Protein AF-A0A7X0LQ42-F1 (afdb_monomer_lite)

InterPro domains:
  IPR046342 CBS domain superfamily [G3DSA:3.10.580.10] (18-122)

pLDDT: mean 75.41, std 17.78, range [40.28, 96.94]

Foldseek 3Di:
DLVVCVVVVVADPVRSVVVVVVVVVLVDPPVVVDDDPVRAQADAQFDFLVRLVVSCVVPVDQKHWHDDPDPVCPAIFIDGNVQSVVDVVPDPRDGDGTHDDDDDPDDPDDPPPPDPPPDPVPDDDDDDDDDDDDDDDDDD

Secondary structure (DSSP, 8-state):
-HHHHHHTT-S-HHHHHHHHHHHHHTTS-GGGTSPPGGGS--B-TT--HHHHHHHHHHH--SEEEBPPSSTT-TT-EEEEHHHHHHHHHH-TT----PEE----------------PPPTTS-PPPPPPPPPPP-PPPP-

Radius of gyration: 29.06 Å; chains: 1; bounding box: 67×33×87 Å

Sequence (140 aa):
MVRDSSDADLLSPAGGERPRDALELGTRPVGGIFVPAPDMVAVDRTVTPARLERIDAAAGFSRFPTRPTRPTGADLGHFHIKDALDVVERHPPSRIAPHEVTRETARPDRLTPERRAADPRLLGPGPSVPAGPSSSPTPL

Organism: NCBI:txid67283

Structure (mmCIF, N/CA/C/O backbone):
data_AF-A0A7X0LQ42-F1
#
_entry.id   AF-A0A7X0LQ42-F1
#
loop_
_atom_site.group_PDB
_atom_site.id
_atom_site.type_symbol
_atom_site.label_atom_id
_atom_site.label_alt_id
_atom_site.label_comp_id
_atom_site.label_asym_id
_atom_site.label_entity_id
_atom_site.label_seq_id
_atom_site.pdbx_PDB_ins_code
_atom_site.Cartn_x
_atom_site.Cartn_y
_atom_site.Cartn_z
_atom_site.occupancy
_atom_site.B_iso_or_equiv
_atom_site.auth_seq_id
_atom_site.auth_comp_id
_atom_site.auth_asym_id
_atom_site.auth_atom_id
_atom_site.pdbx_PDB_model_num
ATOM 1 N N . MET A 1 1 ? -16.713 9.792 30.703 1.00 74.56 1 MET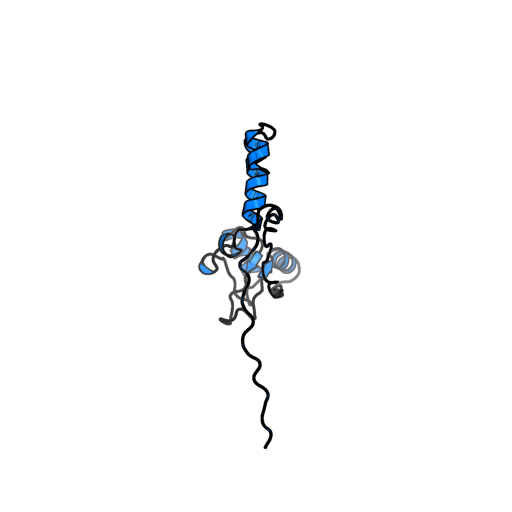 A N 1
ATOM 2 C CA . MET A 1 1 ? -16.784 11.164 30.158 1.00 74.56 1 MET A CA 1
ATOM 3 C C . MET A 1 1 ? -17.684 11.251 28.928 1.00 74.56 1 MET A C 1
ATOM 5 O O . MET A 1 1 ? -18.755 11.807 29.063 1.00 74.56 1 MET A O 1
ATOM 9 N N . VAL A 1 2 ? -17.346 10.673 27.761 1.00 80.19 2 VAL A N 1
ATOM 10 C CA . VAL A 1 2 ? -18.225 10.771 26.563 1.00 80.19 2 VAL A CA 1
ATOM 11 C C . VAL A 1 2 ? -19.575 10.064 26.746 1.00 80.19 2 VAL A C 1
ATOM 13 O O . VAL A 1 2 ? -20.603 10.594 26.330 1.00 80.19 2 VAL A O 1
ATOM 16 N N . ARG A 1 3 ? -19.590 8.892 27.400 1.00 79.19 3 ARG A N 1
ATOM 17 C CA . ARG A 1 3 ? -20.837 8.194 27.760 1.00 79.19 3 ARG A CA 1
ATOM 18 C C . ARG A 1 3 ? -21.682 9.046 28.708 1.00 79.19 3 ARG A C 1
ATOM 20 O O . ARG A 1 3 ? -22.798 9.373 28.353 1.00 79.19 3 ARG A O 1
ATOM 27 N N . ASP A 1 4 ? -21.078 9.545 29.783 1.00 81.25 4 ASP A N 1
ATOM 28 C CA . ASP A 1 4 ? -21.736 10.439 30.747 1.00 81.25 4 ASP A CA 1
ATOM 29 C C . ASP A 1 4 ? -22.326 11.707 30.091 1.00 81.25 4 ASP A C 1
ATOM 31 O O . ASP A 1 4 ? -23.424 12.121 30.440 1.00 81.25 4 ASP A O 1
ATOM 35 N N . SER A 1 5 ? -21.648 12.311 29.105 1.00 80.12 5 SER A N 1
ATOM 36 C CA . SER A 1 5 ? -22.181 13.456 28.343 1.00 80.12 5 SER A CA 1
ATOM 37 C C . SER A 1 5 ? -23.339 13.084 27.415 1.00 80.12 5 SER A C 1
ATOM 39 O O . SER A 1 5 ? -24.198 13.916 27.148 1.00 80.12 5 SER A O 1
ATOM 41 N N . SER A 1 6 ? -23.363 11.849 26.917 1.00 79.00 6 SER A N 1
ATOM 42 C CA . SER A 1 6 ? -24.471 11.350 26.096 1.00 79.00 6 SER A CA 1
ATOM 43 C C . SER A 1 6 ? -25.677 10.986 26.962 1.00 79.00 6 SER A C 1
ATOM 45 O O . SER A 1 6 ? -26.797 11.321 26.611 1.00 79.00 6 SER A O 1
ATOM 47 N N . ASP A 1 7 ? -25.436 10.363 28.119 1.00 83.81 7 ASP A N 1
ATOM 48 C CA . ASP A 1 7 ? -26.462 10.025 29.113 1.00 83.81 7 ASP A CA 1
ATOM 49 C C . ASP A 1 7 ? -27.085 11.293 29.730 1.00 83.81 7 ASP A C 1
ATOM 51 O O . ASP A 1 7 ? -28.231 11.278 30.169 1.00 83.81 7 ASP A O 1
ATOM 55 N N . ALA A 1 8 ? -26.338 12.403 29.731 1.00 87.06 8 ALA A N 1
ATOM 56 C CA . ALA A 1 8 ? -26.804 13.732 30.121 1.00 87.06 8 ALA A CA 1
ATOM 57 C C . ALA A 1 8 ? -27.485 14.523 28.981 1.00 87.06 8 ALA A C 1
ATOM 59 O O . ALA A 1 8 ? -27.761 15.707 29.160 1.00 87.06 8 ALA A O 1
ATOM 60 N N . ASP A 1 9 ? -27.721 13.903 27.817 1.00 80.75 9 ASP A N 1
ATOM 61 C CA . ASP A 1 9 ? -28.362 14.506 26.634 1.00 80.75 9 ASP A CA 1
ATOM 62 C C . ASP A 1 9 ? -27.633 15.761 26.093 1.00 80.75 9 ASP A C 1
ATOM 64 O O . ASP A 1 9 ? -28.199 16.612 25.408 1.00 80.75 9 ASP A O 1
ATOM 68 N N . LEU A 1 10 ? -26.332 15.886 26.395 1.00 83.62 10 LEU A N 1
ATOM 69 C CA . LEU A 1 10 ? -25.478 16.995 25.944 1.00 83.62 10 LEU A CA 1
ATOM 70 C C . LEU A 1 10 ? -24.889 16.753 24.548 1.00 83.62 10 LEU A C 1
ATOM 72 O O . LEU A 1 10 ? -24.285 17.652 23.960 1.00 83.62 10 LEU A O 1
ATOM 76 N N . LEU A 1 11 ? -25.031 15.535 24.025 1.00 81.88 11 LEU A N 1
ATOM 77 C CA . LEU A 1 11 ? -24.597 15.138 22.693 1.00 81.88 11 LEU A CA 1
ATOM 78 C C . LEU A 1 11 ? -25.788 14.549 21.951 1.00 81.88 11 LEU A C 1
ATOM 80 O O . LEU A 1 11 ? -26.426 13.619 22.435 1.00 81.88 11 LEU A O 1
ATOM 84 N N . SER A 1 12 ? -26.038 15.037 20.735 1.00 79.12 12 SER A N 1
ATOM 85 C CA . SER A 1 12 ? -26.970 14.353 19.842 1.00 79.12 12 SER A CA 1
ATOM 86 C C . SER A 1 12 ? -26.477 12.923 19.569 1.00 79.12 12 SER A C 1
ATOM 88 O O . SER A 1 12 ? -25.271 12.671 19.657 1.00 79.12 12 SER A O 1
ATOM 90 N N . PRO A 1 13 ? -27.351 11.985 19.166 1.00 72.50 13 PRO A N 1
ATOM 91 C CA . PRO A 1 13 ? -26.945 10.610 18.876 1.00 72.50 13 PRO A CA 1
ATOM 92 C C . PRO A 1 13 ? -25.756 10.535 17.902 1.00 72.50 13 PRO A C 1
ATOM 94 O O . PRO A 1 13 ? -24.746 9.913 18.204 1.00 72.50 13 PRO A O 1
ATOM 97 N N . ALA A 1 14 ? -25.797 11.288 16.797 1.00 70.94 14 ALA A N 1
ATOM 98 C CA . ALA A 1 14 ? -24.680 11.392 15.850 1.00 70.94 14 ALA A CA 1
ATOM 99 C C . ALA A 1 14 ? -23.464 12.178 16.394 1.00 70.94 14 ALA A C 1
ATOM 101 O O . ALA A 1 14 ? -22.345 12.025 15.898 1.00 70.94 14 ALA A O 1
ATOM 102 N N . GLY A 1 15 ? -23.677 13.041 17.390 1.00 73.81 15 GLY A N 1
ATOM 103 C CA . GLY A 1 15 ? -22.636 13.782 18.102 1.00 73.81 15 GLY A CA 1
ATOM 104 C C . GLY A 1 15 ? -21.872 12.938 19.126 1.00 73.81 15 GLY A C 1
ATOM 105 O O . GLY A 1 15 ? -20.728 13.266 19.424 1.00 73.81 15 GLY A O 1
ATOM 106 N N . GLY A 1 16 ? -22.463 11.848 19.629 1.00 74.38 16 GLY A N 1
ATOM 107 C CA . GLY A 1 16 ? -21.815 10.893 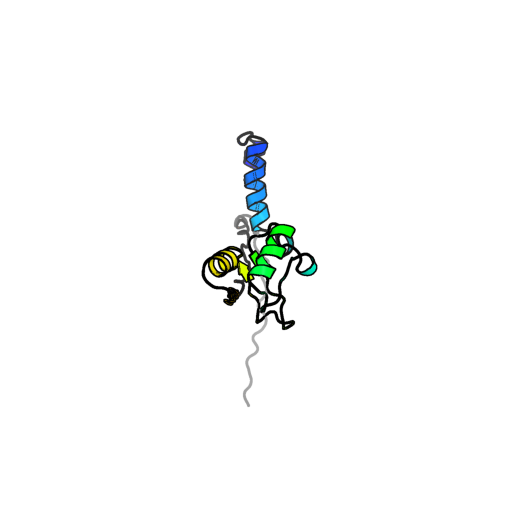20.533 1.00 74.38 16 GLY A CA 1
ATOM 108 C C . GLY A 1 16 ? -20.957 9.843 19.823 1.00 74.38 16 GLY A C 1
ATOM 109 O O . GLY A 1 16 ? -19.914 9.464 20.352 1.00 74.38 16 GLY A O 1
ATOM 110 N N . GLU A 1 17 ? -21.348 9.412 18.619 1.00 82.06 17 GLU A N 1
ATOM 111 C CA . GLU A 1 17 ? -20.655 8.348 17.871 1.00 82.06 17 GLU A CA 1
ATOM 112 C C . GLU A 1 17 ? -19.231 8.744 17.460 1.00 82.06 17 GLU A C 1
ATOM 114 O O . GLU A 1 17 ? -18.270 8.071 17.822 1.00 82.06 17 GLU A O 1
ATOM 119 N N . ARG A 1 18 ? -19.050 9.898 16.802 1.00 84.81 18 ARG A N 1
ATOM 120 C CA . ARG A 1 18 ? -17.721 10.308 16.306 1.00 84.81 18 ARG A CA 1
ATOM 121 C C . ARG A 1 18 ? -16.649 10.434 17.406 1.00 84.81 18 ARG A C 1
ATOM 123 O O . ARG A 1 18 ? -15.536 9.953 17.198 1.00 84.81 18 ARG A O 1
ATOM 130 N N . PRO A 1 19 ? -16.923 11.050 18.573 1.00 84.62 19 PRO A N 1
ATOM 131 C CA . PRO A 1 19 ? -15.965 11.084 19.678 1.00 84.62 19 PRO A CA 1
ATOM 132 C C . PRO A 1 19 ? -15.675 9.707 20.282 1.00 84.62 19 PRO A C 1
ATOM 134 O O . PRO A 1 19 ? -14.547 9.464 20.708 1.00 84.62 19 PRO A O 1
ATOM 137 N N . ARG A 1 20 ? -16.663 8.803 20.328 1.00 84.88 20 ARG A N 1
ATOM 138 C CA . ARG A 1 20 ? -16.450 7.422 20.789 1.00 84.88 20 ARG A CA 1
ATOM 139 C C . ARG A 1 20 ? -15.545 6.665 19.826 1.00 84.88 20 ARG A C 1
ATOM 141 O O . ARG A 1 20 ? -14.555 6.105 20.282 1.00 84.88 20 ARG A O 1
ATOM 148 N N . ASP A 1 21 ? -15.818 6.744 18.526 1.00 85.38 21 ASP A N 1
ATOM 149 C CA . ASP A 1 21 ? -14.997 6.127 17.480 1.00 85.38 21 ASP A CA 1
ATOM 150 C C . ASP A 1 21 ? -13.551 6.628 17.525 1.00 85.38 21 ASP A C 1
ATOM 152 O O . ASP A 1 21 ? -12.612 5.848 17.381 1.00 85.38 21 ASP A O 1
ATOM 156 N N . ALA A 1 22 ? -13.349 7.926 17.772 1.00 86.75 22 ALA A N 1
ATOM 157 C CA . ALA A 1 22 ? -12.018 8.514 17.893 1.00 86.75 22 ALA A CA 1
ATOM 158 C C . ALA A 1 22 ? -11.248 7.987 19.117 1.00 86.75 22 ALA A C 1
ATOM 160 O O . ALA A 1 22 ? -10.055 7.693 19.018 1.00 86.75 22 ALA A O 1
ATOM 161 N N . LEU A 1 23 ? -11.919 7.846 20.265 1.00 85.94 23 LEU A N 1
ATOM 162 C CA . LEU A 1 23 ? -11.315 7.260 21.465 1.00 85.94 23 LEU A CA 1
ATOM 163 C C . LEU A 1 23 ? -11.022 5.770 21.277 1.00 85.94 23 LEU A C 1
ATOM 165 O O . LEU A 1 23 ? -9.978 5.293 21.716 1.00 85.94 23 LEU A O 1
ATOM 169 N N . GLU A 1 24 ? -11.913 5.046 20.601 1.00 85.56 24 GLU A N 1
ATOM 170 C CA . GLU A 1 24 ? -11.705 3.637 20.291 1.00 85.56 24 GLU A CA 1
ATOM 171 C C . GLU A 1 24 ? -10.519 3.456 19.337 1.00 85.56 24 GLU A C 1
ATOM 173 O O . GLU A 1 24 ? -9.641 2.634 19.602 1.00 85.56 24 GLU A O 1
ATOM 178 N N . LEU A 1 25 ? -10.425 4.281 18.287 1.00 85.12 25 LEU A N 1
ATOM 179 C CA . LEU A 1 25 ? -9.307 4.285 17.343 1.00 85.12 25 LEU A CA 1
ATOM 180 C C . LEU A 1 25 ? -7.953 4.448 18.047 1.00 85.12 25 LEU A C 1
ATOM 182 O O . LEU A 1 25 ? -7.003 3.772 17.668 1.00 85.12 25 LEU A O 1
ATOM 186 N N . GLY A 1 26 ? -7.877 5.266 19.104 1.00 82.56 26 GLY A N 1
ATOM 187 C CA . GLY A 1 26 ? -6.663 5.452 19.910 1.00 82.56 26 GLY A CA 1
ATOM 188 C C . GLY A 1 26 ? -6.210 4.217 20.704 1.00 82.56 26 GLY A C 1
ATOM 189 O O . GLY A 1 26 ? -5.113 4.217 21.251 1.00 82.56 26 GLY A O 1
ATOM 190 N N . THR A 1 27 ? -7.037 3.172 20.771 1.00 83.06 27 THR A N 1
ATOM 191 C CA . THR A 1 27 ? -6.740 1.903 21.465 1.00 83.06 27 THR A CA 1
ATOM 192 C C . THR A 1 27 ? -6.762 0.686 20.546 1.00 83.06 27 THR A C 1
ATOM 194 O O . THR A 1 27 ? -6.367 -0.408 20.957 1.00 83.06 27 THR A O 1
ATOM 197 N N . ARG A 1 28 ? -7.220 0.850 19.299 1.00 82.38 28 ARG A N 1
ATOM 198 C CA . ARG A 1 28 ? -7.245 -0.230 18.316 1.00 82.38 28 ARG A CA 1
ATOM 199 C C . ARG A 1 28 ? -5.811 -0.551 17.890 1.00 82.38 28 ARG A C 1
ATOM 201 O O . ARG A 1 28 ? -5.069 0.356 17.511 1.00 82.38 28 ARG A O 1
ATOM 208 N N . PRO A 1 29 ? -5.406 -1.834 17.904 1.00 84.00 29 PRO A N 1
ATOM 209 C CA . PRO A 1 29 ? -4.093 -2.204 17.412 1.00 84.00 29 PRO A CA 1
ATOM 210 C C . PRO A 1 29 ? -3.995 -1.848 15.932 1.00 84.00 29 PRO A C 1
ATOM 212 O O . PRO A 1 29 ? -4.937 -2.056 15.167 1.00 84.00 29 PRO A O 1
ATOM 215 N N . VAL A 1 30 ? -2.820 -1.389 15.512 1.00 81.56 30 VAL A N 1
ATOM 216 C CA . VAL A 1 30 ? -2.536 -1.029 14.117 1.00 81.56 30 VAL A CA 1
ATOM 217 C C . VAL A 1 30 ? -2.912 -2.167 13.153 1.00 81.56 30 VAL A C 1
ATOM 219 O O . VAL A 1 30 ? -3.507 -1.936 12.108 1.00 81.56 30 VAL A O 1
ATOM 222 N N . GLY A 1 31 ? -2.673 -3.427 13.528 1.00 82.19 31 GLY A N 1
ATOM 223 C CA . GLY A 1 31 ? -3.062 -4.579 12.706 1.00 82.19 31 GLY A CA 1
ATOM 224 C C . GLY A 1 31 ? -4.571 -4.714 12.444 1.00 82.19 31 GLY A C 1
ATOM 225 O O . GLY A 1 31 ? -4.949 -5.354 11.473 1.00 82.19 31 GLY A O 1
ATOM 226 N N . GLY A 1 32 ? -5.427 -4.105 13.270 1.00 82.19 32 GLY A N 1
ATOM 227 C CA . GLY A 1 32 ? -6.886 -4.125 13.113 1.00 82.19 32 GLY A CA 1
ATOM 228 C C . GLY A 1 32 ? -7.442 -3.055 12.168 1.00 82.19 32 GLY A C 1
ATOM 229 O O . GLY A 1 32 ? -8.646 -3.034 11.933 1.00 82.19 32 GLY A O 1
ATOM 230 N N . ILE A 1 33 ? -6.592 -2.161 11.650 1.00 84.88 33 ILE A N 1
ATOM 231 C CA . ILE A 1 33 ? -6.987 -1.073 10.736 1.00 84.88 33 ILE A CA 1
ATOM 232 C C . ILE A 1 33 ? -6.285 -1.139 9.371 1.00 84.88 33 ILE A C 1
ATOM 234 O O . ILE A 1 33 ? -6.682 -0.436 8.444 1.00 84.88 33 ILE A O 1
ATOM 238 N N . PHE A 1 34 ? -5.242 -1.962 9.229 1.00 86.06 34 PHE A N 1
ATOM 239 C CA . PHE A 1 34 ? -4.511 -2.120 7.971 1.00 86.06 34 PHE A CA 1
ATOM 240 C C . PHE A 1 34 ? -5.180 -3.141 7.045 1.00 86.06 34 PHE A C 1
ATOM 242 O O . PHE A 1 34 ? -5.724 -4.148 7.493 1.00 86.06 34 PHE A O 1
ATOM 249 N N . VAL A 1 35 ? -5.059 -2.915 5.734 1.00 88.38 35 VAL A N 1
ATOM 250 C CA . VAL A 1 35 ? -5.344 -3.948 4.727 1.00 88.38 35 VAL A CA 1
ATOM 251 C C . VAL A 1 35 ? -4.327 -5.082 4.906 1.00 88.38 35 VAL A C 1
ATOM 253 O O . VAL A 1 35 ? -3.129 -4.792 4.977 1.00 88.38 35 VAL A O 1
ATOM 256 N N . PRO A 1 36 ? -4.742 -6.358 4.989 1.00 87.44 36 PRO A N 1
ATOM 257 C CA . PRO A 1 36 ? -3.803 -7.468 5.070 1.00 87.44 36 PRO A CA 1
ATOM 258 C C . PRO A 1 36 ? -2.863 -7.493 3.861 1.00 87.44 36 PRO A C 1
ATOM 260 O O . PRO A 1 36 ? -3.287 -7.308 2.724 1.00 87.44 36 PRO A O 1
ATOM 263 N N . ALA A 1 37 ? -1.579 -7.781 4.090 1.00 84.00 37 ALA A N 1
ATOM 264 C CA . ALA A 1 37 ? -0.577 -7.884 3.027 1.00 84.00 37 ALA A CA 1
ATOM 265 C C . ALA A 1 37 ? -0.981 -8.752 1.809 1.00 84.00 37 ALA A C 1
ATOM 267 O O . ALA A 1 37 ? -0.688 -8.322 0.693 1.00 84.00 37 ALA A O 1
ATOM 268 N N . PRO A 1 38 ? -1.634 -9.931 1.952 1.00 87.00 38 PRO A N 1
ATOM 269 C CA . PRO A 1 38 ? -2.053 -10.723 0.789 1.00 87.00 38 PRO A CA 1
ATOM 270 C C . PRO A 1 38 ? -3.157 -10.063 -0.047 1.00 87.00 38 PRO A C 1
ATOM 272 O O . PRO A 1 38 ? -3.278 -10.380 -1.228 1.00 87.00 38 PRO A O 1
ATOM 275 N N . ASP A 1 39 ? -3.911 -9.134 0.539 1.00 90.81 39 ASP A N 1
ATOM 276 C CA . ASP A 1 39 ? -5.018 -8.437 -0.121 1.00 90.81 39 ASP A CA 1
ATOM 277 C C . ASP A 1 39 ? -4.556 -7.122 -0.774 1.00 90.81 39 ASP A C 1
ATOM 279 O O . ASP A 1 39 ? -5.318 -6.454 -1.473 1.00 90.81 39 ASP A O 1
ATOM 283 N N . MET A 1 40 ? -3.294 -6.728 -0.563 1.00 92.12 40 MET A N 1
ATOM 284 C CA . MET A 1 40 ? -2.723 -5.531 -1.170 1.00 92.12 40 MET A CA 1
ATOM 285 C C . MET A 1 40 ? -2.376 -5.756 -2.644 1.00 92.12 40 MET A C 1
ATOM 287 O O . MET A 1 40 ? -1.706 -6.723 -3.015 1.00 92.12 40 MET A O 1
ATOM 291 N N . VAL A 1 41 ? -2.711 -4.778 -3.488 1.00 95.62 41 VAL A N 1
ATOM 292 C CA . VAL A 1 41 ? -2.222 -4.712 -4.872 1.00 95.62 41 VAL A CA 1
ATOM 293 C C . VAL A 1 41 ? -0.766 -4.237 -4.866 1.00 95.62 41 VAL A C 1
ATOM 295 O O . VAL A 1 41 ? -0.478 -3.044 -4.945 1.00 95.62 41 VAL A O 1
ATOM 298 N N . ALA A 1 42 ? 0.161 -5.184 -4.734 1.00 94.31 42 ALA A N 1
ATOM 299 C CA . ALA A 1 42 ? 1.597 -4.924 -4.758 1.00 94.31 42 ALA A CA 1
ATOM 300 C C . ALA A 1 42 ? 2.185 -5.018 -6.175 1.00 94.31 42 ALA A C 1
ATOM 302 O O . ALA A 1 42 ? 1.732 -5.806 -7.008 1.00 94.31 42 ALA A O 1
ATOM 303 N N . VAL A 1 43 ? 3.243 -4.248 -6.431 1.00 95.12 43 VAL A N 1
ATOM 304 C CA . VAL A 1 43 ? 3.952 -4.212 -7.721 1.00 95.12 43 VAL A CA 1
ATOM 305 C C . VAL A 1 43 ? 5.431 -4.538 -7.560 1.00 95.12 43 VAL A C 1
ATOM 307 O O . VAL A 1 43 ? 6.021 -4.320 -6.504 1.00 95.12 43 VAL A O 1
ATOM 310 N N . ASP A 1 44 ? 6.059 -5.054 -8.611 1.00 92.62 44 ASP A N 1
ATOM 311 C CA . ASP A 1 44 ? 7.505 -5.266 -8.614 1.00 92.62 44 ASP A CA 1
ATOM 312 C C . ASP A 1 44 ? 8.278 -3.943 -8.590 1.00 92.62 44 ASP A C 1
ATOM 314 O O . ASP A 1 44 ? 7.870 -2.944 -9.184 1.00 92.62 44 ASP A O 1
ATOM 318 N N . ARG A 1 45 ? 9.455 -3.950 -7.953 1.00 91.75 45 ARG A N 1
ATOM 319 C CA . ARG A 1 45 ? 10.355 -2.780 -7.889 1.00 91.75 45 ARG A CA 1
ATOM 320 C C . ARG A 1 45 ? 10.833 -2.303 -9.267 1.00 91.75 45 ARG A C 1
ATOM 322 O O . ARG A 1 45 ? 11.325 -1.187 -9.383 1.00 91.75 45 ARG A O 1
ATOM 329 N N . THR A 1 46 ? 10.717 -3.143 -10.292 1.00 91.00 46 THR A N 1
ATOM 330 C CA . THR A 1 46 ? 11.113 -2.865 -11.681 1.00 91.00 46 THR A CA 1
ATOM 331 C C . THR A 1 46 ? 9.929 -2.497 -12.582 1.00 91.00 46 THR A C 1
ATOM 333 O O . THR A 1 46 ? 10.080 -2.471 -13.805 1.00 91.00 46 THR A O 1
ATOM 336 N N . VAL A 1 47 ? 8.746 -2.235 -12.007 1.00 92.81 47 VAL A N 1
ATOM 337 C CA . VAL A 1 47 ? 7.541 -1.879 -12.766 1.00 92.81 47 VAL A CA 1
ATOM 338 C C . VAL A 1 47 ? 7.790 -0.668 -13.671 1.00 92.81 47 VAL A C 1
ATOM 340 O O . VAL A 1 47 ? 8.421 0.314 -13.283 1.00 92.81 47 VAL A O 1
ATOM 343 N N . THR A 1 48 ? 7.296 -0.741 -14.906 1.00 92.25 48 THR A N 1
ATOM 344 C CA . THR A 1 48 ? 7.391 0.377 -15.849 1.00 92.25 48 THR A CA 1
ATOM 345 C C . THR A 1 48 ? 6.262 1.382 -15.614 1.00 92.25 48 THR A C 1
ATOM 347 O O . THR A 1 48 ? 5.171 0.971 -15.208 1.00 92.25 48 THR A O 1
ATOM 350 N N . PRO A 1 49 ? 6.459 2.671 -15.945 1.00 93.12 49 PRO A N 1
ATOM 351 C CA . PRO A 1 49 ? 5.418 3.694 -15.816 1.00 93.12 49 PRO A CA 1
ATOM 352 C C . PRO A 1 49 ? 4.096 3.297 -16.491 1.00 93.12 49 PRO A C 1
ATOM 354 O O . PRO A 1 49 ? 3.055 3.249 -15.845 1.00 93.12 49 PRO A O 1
ATOM 357 N N . ALA A 1 50 ? 4.159 2.853 -17.751 1.00 91.25 50 ALA A N 1
ATOM 358 C CA . ALA A 1 50 ? 2.984 2.409 -18.504 1.00 91.25 50 ALA A CA 1
ATOM 359 C C . ALA A 1 50 ? 2.304 1.163 -17.905 1.00 91.25 50 ALA A C 1
ATOM 361 O O . ALA A 1 50 ? 1.109 0.935 -18.099 1.00 91.25 50 ALA A O 1
ATOM 362 N N . ARG A 1 51 ? 3.052 0.290 -17.211 1.00 93.44 51 ARG A N 1
ATOM 363 C CA . ARG A 1 51 ? 2.442 -0.841 -16.499 1.00 93.44 51 ARG A CA 1
ATOM 364 C C . ARG A 1 51 ? 1.777 -0.376 -15.210 1.00 93.44 51 ARG A C 1
ATOM 366 O O . ARG A 1 51 ? 0.710 -0.899 -14.910 1.00 93.44 51 ARG A O 1
ATOM 373 N N . LEU A 1 52 ? 2.376 0.575 -14.496 1.00 94.75 52 LEU A N 1
ATOM 374 C CA . LEU A 1 52 ? 1.803 1.144 -13.282 1.00 94.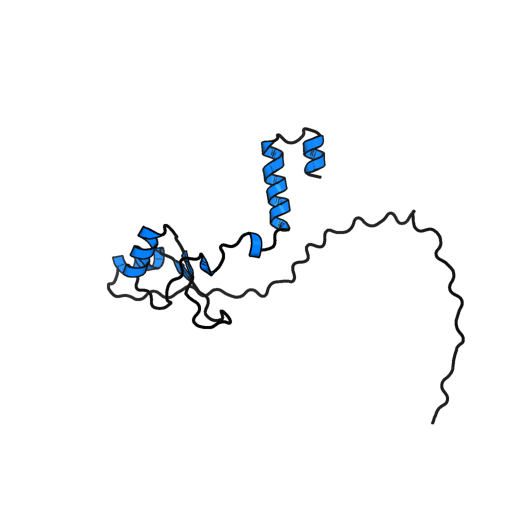75 52 LEU A CA 1
ATOM 375 C C . LEU A 1 52 ? 0.477 1.861 -13.573 1.00 94.75 52 LEU A C 1
ATOM 377 O O . LEU A 1 52 ? -0.496 1.592 -12.882 1.00 94.75 52 LEU A O 1
ATOM 381 N N . GLU A 1 53 ? 0.397 2.649 -14.650 1.00 93.88 53 GLU A N 1
ATOM 382 C CA . GLU A 1 53 ? -0.858 3.258 -15.134 1.00 93.88 53 GLU A CA 1
ATOM 383 C C . GLU A 1 53 ? -1.960 2.233 -15.385 1.00 93.88 53 GLU A C 1
ATOM 385 O O . GLU A 1 53 ? -3.091 2.406 -14.946 1.00 93.88 53 GLU A O 1
ATOM 390 N N . ARG A 1 54 ? -1.644 1.129 -16.069 1.00 94.69 54 ARG A N 1
ATOM 391 C CA . ARG A 1 54 ? -2.641 0.078 -16.326 1.00 94.69 54 ARG A CA 1
ATOM 392 C C . ARG A 1 54 ? -3.132 -0.591 -15.046 1.00 94.69 54 ARG A C 1
ATOM 394 O O . ARG A 1 54 ? -4.276 -1.028 -14.999 1.00 94.69 54 ARG A O 1
ATOM 401 N N . ILE A 1 55 ? -2.259 -0.730 -14.048 1.00 96.38 55 ILE A N 1
ATOM 402 C CA . ILE A 1 55 ? -2.625 -1.296 -12.746 1.00 96.38 55 ILE A CA 1
ATOM 403 C C . ILE A 1 55 ? -3.520 -0.312 -11.993 1.00 96.38 55 ILE A C 1
ATOM 405 O O . ILE A 1 55 ? -4.548 -0.729 -11.470 1.00 96.38 55 ILE A O 1
ATOM 409 N N . ASP A 1 56 ? -3.181 0.977 -11.994 1.00 95.69 56 ASP A N 1
ATOM 410 C CA . ASP A 1 56 ? -4.016 2.034 -11.420 1.00 95.69 56 ASP A CA 1
ATOM 411 C C . ASP A 1 56 ? -5.393 2.110 -12.070 1.00 95.69 56 ASP A C 1
ATOM 413 O O . ASP A 1 56 ? -6.393 2.009 -11.369 1.00 95.69 56 ASP A O 1
ATOM 417 N N . ALA A 1 57 ? -5.469 2.148 -13.398 1.00 95.94 57 ALA A N 1
ATOM 418 C CA . ALA A 1 57 ? -6.743 2.186 -14.111 1.00 95.94 57 ALA A CA 1
ATOM 419 C C . ALA A 1 57 ? -7.670 1.003 -13.763 1.00 95.94 57 ALA A C 1
ATOM 421 O O . ALA A 1 57 ? -8.890 1.131 -13.847 1.00 95.94 57 ALA A O 1
ATOM 422 N N . ALA A 1 58 ? -7.105 -0.146 -13.374 1.00 96.94 58 ALA A N 1
ATOM 423 C CA . ALA A 1 58 ? -7.865 -1.319 -12.951 1.00 96.94 58 ALA A CA 1
ATOM 424 C C . ALA A 1 58 ? -8.186 -1.335 -11.445 1.00 96.94 58 ALA A C 1
ATOM 426 O O . ALA A 1 58 ? -9.245 -1.824 -11.059 1.00 96.94 58 ALA A O 1
ATOM 427 N N . ALA A 1 59 ? -7.274 -0.852 -10.596 1.00 95.56 59 ALA A N 1
ATOM 428 C CA . ALA A 1 59 ? -7.372 -0.969 -9.139 1.00 95.56 59 ALA A CA 1
ATOM 429 C C . ALA A 1 59 ? -7.924 0.289 -8.443 1.00 95.56 59 ALA A C 1
ATOM 431 O O . ALA A 1 59 ? -8.480 0.182 -7.354 1.00 95.56 59 ALA A O 1
ATOM 432 N N . GLY A 1 60 ? -7.771 1.470 -9.046 1.00 95.50 60 GLY A N 1
ATOM 433 C CA . GLY A 1 60 ? -8.216 2.757 -8.506 1.00 95.50 60 GLY A CA 1
ATOM 434 C C . GLY A 1 60 ? -7.412 3.255 -7.299 1.00 95.50 60 GLY A C 1
ATOM 435 O O . GLY A 1 60 ? -7.951 3.982 -6.463 1.00 95.50 60 GLY A O 1
ATOM 436 N N . PHE A 1 61 ? -6.144 2.851 -7.164 1.00 95.62 61 PHE A N 1
ATOM 437 C CA . PHE A 1 61 ? -5.298 3.211 -6.024 1.00 95.62 61 PHE A CA 1
ATOM 438 C C . PHE A 1 61 ? -4.190 4.184 -6.406 1.00 95.62 61 PHE A C 1
ATOM 440 O O . PHE A 1 61 ? -3.451 3.991 -7.357 1.00 95.62 61 PHE A O 1
ATOM 447 N N . SER A 1 62 ? -3.957 5.181 -5.558 1.00 95.06 62 SER A N 1
ATOM 448 C CA . SER A 1 62 ? -2.893 6.156 -5.811 1.00 95.06 62 SER A CA 1
ATOM 449 C C . SER A 1 62 ? -1.482 5.630 -5.503 1.00 95.06 62 SER A C 1
ATOM 451 O O . SER A 1 62 ? -0.500 6.086 -6.097 1.00 95.06 62 SER A O 1
ATOM 453 N N . ARG A 1 63 ? -1.364 4.696 -4.550 1.00 95.44 63 ARG A N 1
ATOM 454 C CA . ARG A 1 63 ? -0.087 4.171 -4.051 1.00 95.44 63 ARG A CA 1
ATOM 455 C C . ARG A 1 63 ? -0.060 2.656 -4.130 1.00 95.44 63 ARG A C 1
ATOM 457 O O . ARG A 1 63 ? -1.000 2.002 -3.689 1.00 95.44 63 ARG A O 1
ATOM 464 N N . PHE A 1 64 ? 1.062 2.128 -4.602 1.00 96.06 64 PHE A N 1
ATOM 465 C CA . PHE A 1 64 ? 1.275 0.696 -4.766 1.00 96.06 64 PHE A CA 1
ATOM 466 C C . PHE A 1 64 ? 2.507 0.263 -3.978 1.00 96.06 64 PHE A C 1
ATOM 468 O O . PHE A 1 64 ? 3.608 0.722 -4.300 1.00 96.06 64 PHE A O 1
ATOM 475 N N . PRO A 1 65 ? 2.367 -0.592 -2.952 1.00 94.81 65 PRO A N 1
ATOM 476 C CA . PRO A 1 65 ? 3.517 -1.113 -2.232 1.00 94.81 65 PRO A CA 1
ATOM 477 C C . PRO A 1 65 ? 4.391 -1.955 -3.163 1.00 94.81 65 PRO A C 1
ATOM 479 O O . PRO A 1 65 ? 3.903 -2.679 -4.035 1.00 94.81 65 PRO A O 1
ATOM 482 N N . THR A 1 66 ? 5.702 -1.883 -2.962 1.00 93.88 66 THR A N 1
ATOM 483 C CA . THR A 1 66 ? 6.628 -2.777 -3.650 1.00 93.88 66 THR A CA 1
ATOM 484 C C . THR A 1 66 ? 6.531 -4.168 -3.052 1.00 93.88 66 THR A C 1
ATOM 486 O O . THR A 1 66 ? 6.552 -4.322 -1.827 1.00 93.88 66 THR A O 1
ATOM 489 N N . ARG A 1 67 ? 6.520 -5.192 -3.902 1.00 90.75 67 ARG A N 1
ATOM 490 C CA . ARG A 1 67 ? 6.637 -6.576 -3.459 1.00 90.75 67 ARG A CA 1
ATOM 491 C C . ARG A 1 67 ? 7.976 -6.753 -2.727 1.00 90.75 67 ARG A C 1
ATOM 493 O O . ARG A 1 67 ? 9.012 -6.408 -3.301 1.00 90.75 67 ARG A O 1
ATOM 500 N N . PRO A 1 68 ? 7.980 -7.253 -1.480 1.00 83.38 68 PRO A N 1
ATOM 501 C CA . PRO A 1 68 ? 9.221 -7.472 -0.755 1.00 83.38 68 PRO A CA 1
ATOM 502 C C . PRO A 1 68 ? 10.043 -8.550 -1.461 1.00 83.38 68 PRO A C 1
ATOM 504 O O . PRO A 1 68 ? 9.531 -9.623 -1.783 1.00 83.38 68 PRO A O 1
ATOM 507 N N . THR A 1 69 ? 11.326 -8.276 -1.684 1.00 82.62 69 THR A N 1
ATOM 508 C CA . THR A 1 69 ? 12.274 -9.277 -2.197 1.00 82.62 69 THR A CA 1
ATOM 509 C C . THR A 1 69 ? 12.852 -10.133 -1.075 1.00 82.62 69 THR A C 1
ATOM 511 O O . THR A 1 69 ? 13.363 -11.223 -1.332 1.00 82.62 69 THR A O 1
ATOM 514 N N . ARG A 1 70 ? 12.762 -9.667 0.182 1.00 80.19 70 ARG A N 1
ATOM 515 C CA . ARG A 1 70 ? 13.235 -10.386 1.371 1.00 80.19 70 ARG A CA 1
ATOM 516 C C . ARG A 1 70 ? 12.129 -10.574 2.416 1.00 80.19 70 ARG A C 1
ATOM 518 O O . ARG A 1 70 ? 11.358 -9.643 2.647 1.00 80.19 70 ARG A O 1
ATOM 525 N N . PRO A 1 71 ? 12.113 -11.707 3.149 1.00 74.38 71 PRO A N 1
ATOM 526 C CA . PRO A 1 71 ? 11.126 -11.967 4.207 1.00 74.38 71 PRO A CA 1
ATOM 527 C C . PRO A 1 71 ? 11.128 -10.915 5.319 1.00 74.38 71 PRO A C 1
ATOM 529 O O . PRO A 1 71 ? 10.110 -10.652 5.945 1.00 74.38 71 PRO A O 1
ATOM 532 N N . THR A 1 72 ? 12.286 -10.302 5.567 1.00 70.75 72 THR A N 1
ATOM 533 C CA . THR A 1 72 ? 12.469 -9.309 6.624 1.00 70.75 72 THR A CA 1
ATOM 534 C C . THR A 1 72 ? 11.861 -7.951 6.286 1.00 70.75 72 THR A C 1
ATOM 536 O O . THR A 1 72 ? 11.819 -7.106 7.176 1.00 70.75 72 THR A O 1
ATOM 539 N N . GLY A 1 73 ? 11.408 -7.714 5.044 1.00 66.62 73 GLY A N 1
ATOM 540 C CA . GLY A 1 73 ? 10.818 -6.442 4.607 1.00 66.62 73 GLY A CA 1
ATOM 541 C C . GLY A 1 73 ? 11.781 -5.256 4.723 1.00 66.62 73 GLY A C 1
ATOM 542 O O . GLY A 1 73 ? 11.364 -4.148 5.061 1.00 66.62 73 GLY A O 1
ATOM 543 N N . ALA A 1 74 ? 13.082 -5.498 4.559 1.00 69.69 74 ALA A N 1
ATOM 544 C CA . ALA A 1 74 ? 14.108 -4.456 4.627 1.00 69.69 74 ALA A CA 1
ATOM 545 C C . ALA A 1 74 ? 14.107 -3.543 3.386 1.00 69.69 74 ALA A C 1
ATOM 547 O O . ALA A 1 74 ? 14.669 -2.458 3.418 1.00 69.69 74 ALA A O 1
ATOM 548 N N . ASP A 1 75 ? 13.471 -3.981 2.303 1.00 75.25 75 ASP A N 1
ATOM 549 C CA . ASP A 1 75 ? 13.397 -3.313 1.007 1.00 75.25 75 ASP A CA 1
ATOM 550 C C . ASP A 1 75 ? 11.977 -2.820 0.685 1.00 75.25 75 ASP A C 1
ATOM 552 O O . ASP A 1 75 ? 11.581 -2.751 -0.480 1.00 75.25 75 ASP A O 1
ATOM 556 N N . LEU A 1 76 ? 11.192 -2.499 1.715 1.00 84.88 76 LEU A N 1
ATOM 557 C CA . LEU A 1 76 ? 9.842 -1.982 1.533 1.00 84.88 76 LEU A CA 1
ATOM 558 C C . LEU A 1 76 ? 9.876 -0.549 0.994 1.00 84.88 76 LEU A C 1
ATOM 560 O O . LEU A 1 76 ? 10.547 0.338 1.521 1.00 84.88 76 LEU A O 1
ATOM 564 N N . GLY A 1 77 ? 9.108 -0.336 -0.063 1.00 91.56 77 GLY A N 1
ATOM 565 C CA . GLY A 1 77 ? 8.850 0.960 -0.656 1.00 91.56 77 GLY A CA 1
ATOM 566 C C . GLY A 1 77 ? 7.451 1.007 -1.250 1.00 91.56 77 GLY A C 1
ATOM 567 O O . GLY A 1 77 ? 6.666 0.064 -1.124 1.00 91.56 77 GLY A O 1
ATOM 568 N N . HIS A 1 78 ? 7.137 2.100 -1.929 1.00 94.94 78 HIS A N 1
ATOM 569 C CA . HIS A 1 78 ? 5.915 2.214 -2.714 1.00 94.94 78 HIS A CA 1
ATOM 570 C C . HIS A 1 78 ? 6.110 3.129 -3.920 1.00 94.94 78 HIS A C 1
ATOM 572 O O . HIS A 1 78 ? 6.941 4.033 -3.899 1.00 94.94 78 HIS A O 1
ATOM 578 N N . PHE A 1 79 ? 5.319 2.917 -4.965 1.00 95.81 79 PHE A N 1
ATOM 579 C CA . PHE A 1 79 ? 5.197 3.855 -6.076 1.00 95.81 79 PHE A CA 1
ATOM 580 C C . PHE A 1 79 ? 3.947 4.710 -5.912 1.00 95.81 79 PHE A C 1
ATOM 582 O O . PHE A 1 79 ? 2.918 4.218 -5.446 1.00 95.81 79 PHE A O 1
ATOM 589 N N . HIS A 1 80 ? 4.025 5.971 -6.331 1.00 95.38 80 HIS A N 1
ATOM 590 C CA . HIS A 1 80 ? 2.865 6.839 -6.480 1.00 95.38 80 HIS A CA 1
ATOM 591 C C . HIS A 1 80 ? 2.533 6.976 -7.970 1.00 95.38 80 HIS A C 1
ATOM 593 O O . HIS A 1 80 ? 3.424 7.246 -8.771 1.00 95.38 80 HIS A O 1
ATOM 599 N N . ILE A 1 81 ? 1.260 6.836 -8.358 1.00 94.88 81 ILE A N 1
ATOM 600 C CA . ILE A 1 81 ? 0.862 6.880 -9.779 1.00 94.88 81 ILE A CA 1
ATOM 601 C C . ILE A 1 81 ? 1.284 8.179 -10.478 1.00 94.88 81 ILE A C 1
ATOM 603 O O . ILE A 1 81 ? 1.779 8.140 -11.600 1.00 94.88 81 ILE A O 1
ATOM 607 N N . LYS A 1 82 ? 1.186 9.321 -9.784 1.00 92.62 82 LYS A N 1
ATOM 608 C CA . LYS A 1 82 ? 1.682 10.621 -10.272 1.00 92.62 82 LYS A CA 1
ATOM 609 C C . LYS A 1 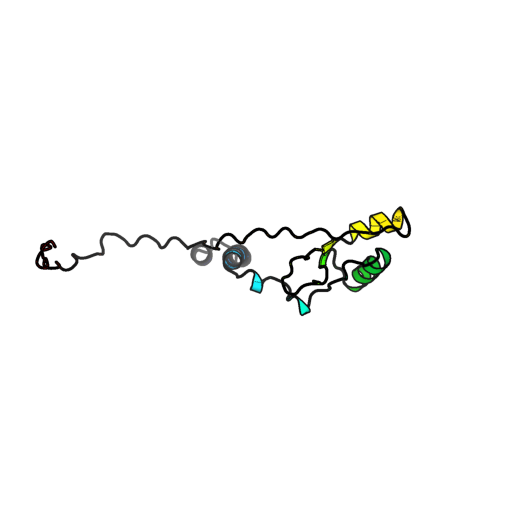82 ? 3.094 10.549 -10.875 1.00 92.62 82 LYS A C 1
ATOM 611 O O . LYS A 1 82 ? 3.318 11.131 -11.926 1.00 92.62 82 LYS A O 1
ATOM 616 N N . ASP A 1 83 ? 4.000 9.778 -10.266 1.00 90.31 83 ASP A N 1
ATOM 617 C CA . ASP A 1 83 ? 5.397 9.715 -10.693 1.00 90.31 83 ASP A CA 1
ATOM 618 C C . ASP A 1 83 ? 5.526 8.991 -12.043 1.00 90.31 83 ASP A C 1
ATOM 620 O O . ASP A 1 83 ? 6.462 9.244 -12.794 1.00 90.31 83 ASP A O 1
ATOM 624 N N . ALA A 1 84 ? 4.582 8.100 -12.374 1.00 89.94 84 ALA A N 1
ATOM 625 C CA . ALA A 1 84 ? 4.499 7.475 -13.690 1.00 89.94 84 ALA A CA 1
ATOM 626 C C . ALA A 1 84 ? 3.878 8.409 -14.735 1.00 89.94 84 ALA A C 1
ATOM 628 O O . ALA A 1 84 ? 4.410 8.491 -15.840 1.00 89.94 84 ALA A O 1
ATOM 629 N N . LEU A 1 85 ? 2.805 9.128 -14.386 1.00 86.69 85 LEU A N 1
ATOM 630 C CA . LEU A 1 85 ? 2.134 10.074 -15.291 1.00 86.69 85 LEU A CA 1
ATOM 631 C C . LEU A 1 85 ? 3.093 11.183 -15.743 1.00 86.69 85 LEU A C 1
ATOM 633 O O . LEU A 1 85 ? 3.238 11.454 -16.933 1.00 86.69 85 LEU A O 1
ATOM 637 N N . ASP A 1 86 ? 3.835 11.733 -14.784 1.00 81.38 86 ASP A N 1
ATOM 638 C CA . ASP A 1 86 ? 4.866 12.751 -14.981 1.00 81.38 86 ASP A CA 1
ATOM 639 C C . ASP A 1 86 ? 5.962 12.336 -15.979 1.00 81.38 86 ASP A C 1
ATOM 641 O O . ASP A 1 86 ? 6.533 13.149 -16.706 1.00 81.38 86 ASP A O 1
ATOM 645 N N . VAL A 1 87 ? 6.282 11.048 -15.990 1.00 79.50 87 VAL A N 1
ATOM 646 C CA . VAL A 1 87 ? 7.397 10.437 -16.719 1.00 79.50 87 VAL A CA 1
ATOM 647 C C . VAL A 1 87 ? 6.962 9.996 -18.118 1.00 79.50 87 VAL A C 1
ATOM 649 O O . VAL A 1 87 ? 7.706 10.201 -19.080 1.00 79.50 87 VAL A O 1
ATOM 652 N N . VAL A 1 88 ? 5.747 9.452 -18.256 1.00 68.12 88 VAL A N 1
ATOM 653 C CA . VAL A 1 88 ? 5.144 9.090 -19.551 1.00 68.12 88 VAL A CA 1
ATOM 654 C C . VAL A 1 88 ? 4.933 10.324 -20.422 1.00 68.12 88 VAL A C 1
ATOM 656 O O . VAL A 1 88 ? 5.256 10.283 -21.607 1.00 68.12 88 VAL A O 1
ATOM 659 N N . GLU A 1 89 ? 4.452 11.424 -19.840 1.00 67.38 89 GLU A N 1
ATOM 660 C CA . GLU A 1 89 ? 4.212 12.667 -20.577 1.00 67.38 89 GLU A CA 1
ATOM 661 C C . GLU A 1 89 ? 5.514 13.286 -21.111 1.00 67.38 89 GLU A C 1
ATOM 663 O O . GLU A 1 89 ? 5.531 13.866 -22.196 1.00 67.38 89 GLU A O 1
ATOM 668 N N . ARG A 1 90 ? 6.623 13.145 -20.369 1.00 70.00 90 ARG A N 1
ATOM 669 C CA . ARG A 1 90 ? 7.863 13.879 -20.653 1.00 70.00 90 ARG A CA 1
ATOM 670 C C . ARG A 1 90 ? 8.946 13.055 -21.359 1.00 70.00 90 ARG A C 1
ATOM 672 O O . 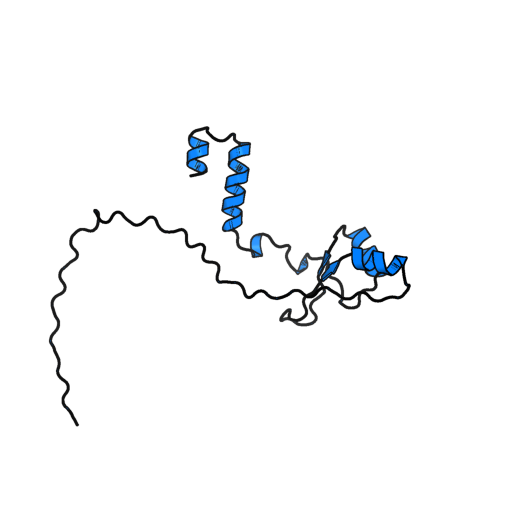ARG A 1 90 ? 9.650 13.622 -22.192 1.00 70.00 90 ARG A O 1
ATOM 679 N N . HIS A 1 91 ? 9.103 11.750 -21.083 1.00 64.25 91 HIS A N 1
ATOM 680 C CA . HIS A 1 91 ? 10.234 10.954 -21.603 1.00 64.25 91 HIS A CA 1
ATOM 681 C C . HIS A 1 91 ? 9.981 9.425 -21.708 1.00 64.25 91 HIS A C 1
ATOM 683 O O . HIS A 1 91 ? 10.244 8.692 -20.759 1.00 64.25 91 HIS A O 1
ATOM 689 N N . PRO A 1 92 ? 9.600 8.842 -22.854 1.00 61.81 92 PRO A N 1
ATOM 690 C CA . PRO A 1 92 ? 9.627 7.380 -23.033 1.00 61.81 92 PRO A CA 1
ATOM 691 C C . PRO A 1 92 ? 11.036 6.851 -23.414 1.00 61.81 92 PRO A C 1
ATOM 693 O O . PRO A 1 92 ? 11.671 7.455 -24.278 1.00 61.81 92 PRO A O 1
ATOM 696 N N . PRO A 1 93 ? 11.549 5.713 -22.875 1.00 61.69 93 PRO A N 1
ATOM 697 C CA . PRO A 1 93 ? 11.114 4.925 -21.718 1.00 61.69 93 PRO A CA 1
ATOM 698 C C . PRO A 1 93 ? 11.924 5.295 -20.458 1.00 61.69 93 PRO A C 1
ATOM 700 O O . PRO A 1 93 ? 12.906 4.635 -20.106 1.00 61.69 93 PRO A O 1
ATOM 703 N N . SER A 1 94 ? 11.536 6.362 -19.765 1.00 69.50 94 SER A N 1
ATOM 704 C CA . SER A 1 94 ? 12.171 6.723 -18.495 1.00 69.50 94 SER A CA 1
ATOM 705 C C . SER A 1 94 ? 11.738 5.788 -17.357 1.00 69.50 94 SER A C 1
ATOM 707 O O . SER A 1 94 ? 10.697 5.126 -17.400 1.00 69.50 94 SER A O 1
ATOM 709 N N . ARG A 1 95 ? 12.619 5.645 -16.362 1.00 80.38 95 ARG A N 1
ATOM 710 C CA . ARG A 1 95 ? 12.421 4.778 -15.194 1.00 80.38 95 ARG A CA 1
ATOM 711 C C . ARG A 1 95 ? 11.869 5.600 -14.032 1.00 80.38 95 ARG A C 1
ATOM 713 O O . ARG A 1 95 ? 12.265 6.746 -13.856 1.00 80.38 95 ARG A O 1
ATOM 720 N N . ILE A 1 96 ? 11.028 4.972 -13.215 1.00 88.06 96 ILE A N 1
ATOM 721 C CA . ILE A 1 96 ? 10.582 5.483 -11.913 1.00 88.06 96 ILE A CA 1
ATOM 722 C C . ILE A 1 96 ? 11.245 4.674 -10.798 1.00 88.06 96 ILE A C 1
ATOM 724 O O . ILE A 1 96 ? 11.524 3.487 -10.975 1.00 88.06 96 ILE A O 1
ATOM 728 N N . ALA A 1 97 ? 11.504 5.312 -9.659 1.00 90.50 97 ALA A N 1
ATOM 729 C CA . ALA A 1 97 ? 12.048 4.663 -8.470 1.00 90.50 97 ALA A CA 1
ATOM 730 C C . ALA A 1 97 ? 10.999 4.666 -7.345 1.00 90.50 97 ALA A C 1
ATOM 732 O O . ALA A 1 97 ? 10.243 5.632 -7.236 1.00 90.50 97 ALA A O 1
ATOM 733 N N . PRO A 1 98 ? 10.922 3.605 -6.525 1.00 92.31 98 PRO A N 1
ATOM 734 C CA . PRO A 1 98 ? 9.991 3.571 -5.408 1.00 92.31 98 PRO A CA 1
ATOM 735 C C . PRO A 1 98 ? 10.455 4.503 -4.286 1.00 92.31 98 PRO A C 1
ATOM 737 O O . PRO A 1 98 ? 11.650 4.611 -4.009 1.00 92.31 98 PRO A O 1
ATOM 740 N N . HIS A 1 99 ? 9.498 5.108 -3.588 1.00 92.25 99 HIS A N 1
ATOM 741 C CA . HIS A 1 99 ? 9.730 5.824 -2.337 1.00 92.25 99 HIS A CA 1
ATOM 742 C C . HIS A 1 99 ? 10.021 4.822 -1.227 1.00 92.25 99 HIS A C 1
ATOM 744 O O . HIS A 1 99 ? 9.233 3.898 -1.006 1.00 92.25 99 HIS A O 1
ATOM 750 N N . GLU A 1 100 ? 11.137 4.998 -0.528 1.00 89.19 100 GLU A N 1
ATOM 751 C CA . GLU A 1 100 ? 11.521 4.126 0.581 1.00 89.19 100 GLU A CA 1
ATOM 752 C C . GLU A 1 100 ? 10.645 4.377 1.811 1.00 89.19 100 GLU A C 1
ATOM 754 O O . GLU A 1 100 ? 10.284 5.512 2.126 1.00 89.19 100 GLU A O 1
ATOM 759 N N . VAL A 1 101 ? 10.287 3.301 2.514 1.00 82.69 101 VAL A N 1
ATOM 760 C CA . VAL A 1 101 ? 9.589 3.404 3.797 1.00 82.69 101 VAL A CA 1
ATOM 761 C C . VAL A 1 101 ? 10.630 3.439 4.907 1.00 82.69 101 VAL A C 1
ATOM 763 O O . VAL A 1 101 ? 11.252 2.423 5.224 1.00 82.69 101 VAL A O 1
ATOM 766 N N . THR A 1 102 ? 10.802 4.599 5.537 1.00 70.69 102 THR A N 1
ATOM 767 C CA . THR A 1 102 ? 11.622 4.707 6.745 1.00 70.69 102 THR A CA 1
ATOM 768 C C . THR A 1 102 ? 10.948 3.936 7.874 1.00 70.69 102 THR A C 1
ATOM 770 O O . THR A 1 102 ? 9.809 4.222 8.243 1.00 70.69 102 THR A O 1
ATOM 773 N N . ARG A 1 103 ? 11.649 2.954 8.449 1.00 64.94 103 ARG A N 1
ATOM 774 C CA . ARG A 1 103 ? 11.200 2.328 9.694 1.00 64.94 103 ARG A CA 1
ATOM 775 C C . ARG A 1 103 ? 11.421 3.301 10.835 1.00 64.94 103 ARG A C 1
ATOM 777 O O . ARG A 1 103 ? 12.539 3.445 11.321 1.00 64.94 103 ARG A O 1
ATOM 784 N N . GLU A 1 104 ? 10.349 3.925 11.290 1.00 60.66 104 GLU A N 1
ATOM 785 C CA . GLU A 1 104 ? 10.345 4.519 12.615 1.00 60.66 104 GLU A CA 1
ATOM 786 C C . GLU A 1 104 ? 10.246 3.370 13.622 1.00 60.66 104 GLU A C 1
ATOM 788 O O . GLU A 1 104 ? 9.340 2.535 13.556 1.00 60.66 104 GLU A O 1
ATOM 793 N N . THR A 1 105 ? 11.240 3.239 14.501 1.00 53.66 105 THR A N 1
ATOM 794 C CA . THR A 1 105 ? 11.192 2.233 15.563 1.00 53.66 105 THR A CA 1
ATOM 795 C C . THR A 1 105 ? 9.968 2.527 16.413 1.00 53.66 105 THR A C 1
ATOM 797 O O . THR A 1 105 ? 9.894 3.605 17.004 1.00 53.66 105 THR A O 1
ATOM 800 N N . ALA A 1 106 ? 9.015 1.592 16.454 1.00 53.12 106 ALA A N 1
ATOM 801 C CA . ALA A 1 106 ? 7.809 1.719 17.255 1.00 53.12 106 ALA A CA 1
ATOM 802 C C . ALA A 1 106 ? 8.197 2.119 18.683 1.00 53.12 106 ALA A C 1
ATOM 804 O O . ALA A 1 106 ? 8.823 1.346 19.413 1.00 53.12 106 ALA A O 1
ATOM 805 N N . ARG A 1 107 ? 7.858 3.350 19.078 1.00 49.84 107 ARG A N 1
ATOM 806 C CA . ARG A 1 107 ? 7.899 3.735 20.485 1.00 49.84 107 ARG A CA 1
ATOM 807 C C . ARG A 1 107 ? 6.927 2.788 21.192 1.00 49.84 107 ARG A C 1
ATOM 809 O O . ARG A 1 107 ? 5.816 2.633 20.687 1.00 49.84 107 ARG A O 1
ATOM 816 N N . PRO A 1 108 ? 7.316 2.111 22.286 1.00 51.75 108 PRO A N 1
ATOM 817 C CA . PRO A 1 108 ? 6.415 1.194 22.968 1.00 51.75 108 PRO A CA 1
ATOM 818 C C . PRO A 1 108 ? 5.124 1.933 23.311 1.00 51.75 108 PRO A C 1
ATOM 820 O O . PRO A 1 108 ? 5.145 2.949 24.008 1.00 51.75 108 PRO A O 1
ATOM 823 N N . ASP A 1 109 ? 4.033 1.422 22.755 1.00 53.94 109 ASP A N 1
ATOM 824 C CA . ASP A 1 109 ? 2.692 1.962 22.875 1.00 53.94 109 ASP A CA 1
ATOM 825 C C . ASP A 1 109 ? 2.258 1.847 24.342 1.00 53.94 109 ASP A C 1
ATOM 827 O O . ASP A 1 109 ? 1.911 0.777 24.846 1.00 53.94 109 ASP A O 1
ATOM 831 N N . ARG A 1 110 ? 2.415 2.938 25.090 1.00 47.41 110 ARG A N 1
ATOM 832 C CA . ARG A 1 110 ? 1.886 3.082 26.445 1.00 47.41 110 ARG A CA 1
ATOM 833 C C . ARG A 1 110 ? 1.227 4.442 26.566 1.00 47.41 110 ARG A C 1
ATOM 835 O O . ARG A 1 110 ? 1.730 5.332 27.242 1.00 47.41 110 ARG A O 1
ATOM 842 N N . LEU A 1 111 ? 0.037 4.562 25.995 1.00 47.69 111 LEU A N 1
ATOM 843 C CA . LEU A 1 111 ? -1.013 5.296 26.688 1.00 47.69 111 LEU A CA 1
ATOM 844 C C . LEU A 1 111 ? -1.536 4.370 27.791 1.00 47.69 111 LEU A C 1
ATOM 846 O O . LEU A 1 111 ? -2.578 3.738 27.661 1.00 47.69 111 LEU A O 1
ATOM 850 N N . THR A 1 112 ? -0.769 4.215 28.875 1.00 44.06 112 THR A N 1
ATOM 851 C CA . THR A 1 112 ? -1.357 3.710 30.118 1.00 44.06 112 THR A CA 1
ATOM 852 C C . THR A 1 112 ? -2.433 4.712 30.515 1.00 44.06 112 THR A C 1
ATOM 854 O O . THR A 1 112 ? -2.074 5.863 30.772 1.00 44.06 112 THR A O 1
ATOM 857 N N . PRO A 1 113 ? -3.724 4.334 30.574 1.00 45.69 113 PRO A N 1
ATOM 858 C CA . PRO A 1 113 ? -4.701 5.197 31.205 1.00 45.69 113 PRO A CA 1
ATOM 859 C C . PRO A 1 113 ? -4.230 5.368 32.645 1.00 45.69 113 PRO A C 1
ATOM 861 O O . PRO A 1 113 ? -4.037 4.378 33.359 1.00 45.69 113 PRO A O 1
ATOM 864 N N . GLU A 1 114 ? -3.955 6.609 33.040 1.00 43.00 114 GLU A N 1
ATOM 865 C CA . GLU A 1 114 ? -3.626 6.936 34.418 1.00 43.00 114 GLU A CA 1
ATOM 866 C C . GLU A 1 114 ? -4.738 6.360 35.294 1.00 43.00 114 GLU A C 1
ATOM 868 O O . GLU A 1 114 ? -5.894 6.790 35.256 1.00 43.00 114 GLU A O 1
ATOM 873 N N . ARG A 1 115 ? -4.412 5.296 36.035 1.00 43.69 115 ARG A N 1
ATOM 874 C CA . ARG A 1 115 ? -5.300 4.768 37.058 1.00 43.69 115 ARG A CA 1
ATOM 875 C C . ARG A 1 115 ? -5.527 5.914 38.028 1.00 43.69 115 ARG A C 1
ATOM 877 O O . ARG A 1 115 ? -4.583 6.339 38.688 1.00 43.69 115 ARG A O 1
ATOM 884 N N . ARG A 1 116 ? -6.772 6.396 38.091 1.00 41.66 116 ARG A N 1
ATOM 885 C CA . ARG A 1 116 ? -7.287 7.273 39.145 1.00 41.66 116 ARG A CA 1
ATOM 886 C C . ARG A 1 116 ? -6.640 6.847 40.460 1.00 41.66 116 ARG A C 1
ATOM 888 O O . ARG A 1 116 ? -6.888 5.727 40.911 1.00 41.66 116 ARG A O 1
ATOM 895 N N . ALA A 1 117 ? -5.767 7.696 41.002 1.00 40.28 117 ALA A N 1
ATOM 896 C CA . ALA A 1 117 ? -5.118 7.451 42.277 1.00 40.28 117 ALA A CA 1
ATOM 897 C C . ALA A 1 117 ? -6.209 7.080 43.284 1.00 40.28 117 ALA A C 1
ATOM 899 O O . ALA A 1 117 ? -7.172 7.828 43.474 1.00 40.28 117 ALA A O 1
ATOM 900 N N . ALA A 1 118 ? -6.101 5.868 43.826 1.00 45.78 118 ALA A N 1
ATOM 901 C CA . ALA A 1 118 ? -6.977 5.401 44.877 1.00 45.78 118 ALA A CA 1
ATOM 902 C C . ALA A 1 118 ? -6.894 6.396 46.038 1.00 45.78 118 ALA A C 1
ATOM 904 O O . ALA A 1 118 ? -5.805 6.825 46.419 1.00 45.78 118 ALA A O 1
ATOM 905 N N . ASP A 1 119 ? -8.060 6.781 46.545 1.00 45.31 119 ASP A N 1
ATOM 906 C CA . ASP A 1 119 ? -8.216 7.664 47.692 1.00 45.31 119 ASP A CA 1
ATOM 907 C C . ASP A 1 119 ? -7.335 7.165 48.857 1.00 45.31 119 ASP A C 1
ATOM 909 O O . ASP A 1 119 ? -7.551 6.048 49.344 1.00 45.31 119 ASP A O 1
ATOM 913 N N . PRO A 1 120 ? -6.341 7.948 49.323 1.00 46.03 120 PRO A N 1
ATOM 914 C CA . PRO A 1 120 ? -5.444 7.535 50.401 1.00 46.03 120 PRO A CA 1
ATOM 915 C C . PRO A 1 120 ? -6.158 7.350 51.752 1.00 46.03 120 PRO A C 1
ATOM 917 O O . PRO A 1 120 ? -5.522 6.964 52.728 1.00 46.03 120 PRO A O 1
ATOM 920 N N . ARG A 1 121 ? -7.473 7.591 51.835 1.00 50.00 121 ARG A N 1
ATOM 921 C CA . ARG A 1 121 ? -8.275 7.408 53.053 1.00 50.00 121 ARG A CA 1
ATOM 922 C C . ARG A 1 121 ? -8.841 5.998 53.251 1.00 50.00 121 ARG A C 1
ATOM 924 O O . ARG A 1 121 ? -9.452 5.753 54.285 1.00 50.00 121 ARG A O 1
ATOM 931 N N . LEU A 1 122 ? -8.644 5.075 52.305 1.00 47.50 122 LEU A N 1
ATOM 932 C CA . LEU A 1 122 ? -9.170 3.699 52.384 1.00 47.50 122 LEU A CA 1
ATOM 933 C C . LEU A 1 122 ? -8.122 2.620 52.709 1.00 47.50 122 LEU A C 1
ATOM 935 O O . LEU A 1 122 ? -8.471 1.442 52.782 1.00 47.50 122 LEU A O 1
ATOM 939 N N . LEU A 1 123 ? -6.859 2.988 52.953 1.00 45.31 123 LEU A N 1
ATOM 940 C CA . LEU A 1 123 ? -5.845 2.044 53.423 1.00 45.31 123 LEU A CA 1
ATOM 941 C C . LEU A 1 123 ? -5.808 2.054 54.959 1.00 45.31 123 LEU A C 1
ATOM 943 O O . LEU A 1 123 ? -5.176 2.909 55.576 1.00 45.31 123 LEU A O 1
ATOM 947 N N . GLY A 1 124 ? -6.522 1.111 55.578 1.00 49.78 124 GLY A N 1
ATOM 948 C CA . GLY A 1 124 ? -6.371 0.818 57.005 1.00 49.78 124 GLY A CA 1
ATOM 949 C C . GLY A 1 124 ? -4.922 0.429 57.352 1.00 49.78 124 GLY A C 1
ATOM 950 O O . GLY A 1 124 ? -4.157 0.059 56.456 1.00 49.78 124 GLY A O 1
ATOM 951 N N . PRO A 1 125 ? -4.516 0.518 58.631 1.00 46.66 125 PRO A N 1
ATOM 952 C CA . PRO A 1 125 ? -3.137 0.264 59.034 1.00 46.66 125 PRO A CA 1
ATOM 953 C C . PRO A 1 125 ? -2.722 -1.165 58.658 1.00 46.66 125 PRO A C 1
ATOM 955 O O . PRO A 1 125 ? -3.345 -2.139 59.080 1.00 46.66 125 PRO A O 1
ATOM 958 N N . GLY A 1 126 ? -1.681 -1.274 57.829 1.00 48.00 126 GLY A N 1
ATOM 959 C CA . GLY A 1 126 ? -1.093 -2.550 57.431 1.00 48.00 126 GLY A CA 1
ATOM 960 C C . GLY A 1 126 ? -0.452 -3.278 58.621 1.00 48.00 126 GLY A C 1
ATOM 961 O O . GLY A 1 126 ? -0.071 -2.635 59.603 1.00 48.00 126 GLY A O 1
ATOM 962 N N . PRO A 1 127 ? -0.330 -4.614 58.564 1.00 46.12 127 PRO A N 1
ATOM 963 C CA . PRO A 1 127 ? 0.183 -5.395 59.680 1.00 46.12 127 PRO A CA 1
ATOM 964 C C . PRO A 1 127 ? 1.675 -5.125 59.925 1.00 46.12 127 PRO A C 1
ATOM 966 O O . PRO A 1 127 ? 2.485 -5.125 58.997 1.00 46.12 127 PRO A O 1
ATOM 969 N N . SER A 1 128 ? 2.033 -4.938 61.197 1.00 51.03 128 SER A N 1
ATOM 970 C CA . SER A 1 128 ? 3.414 -4.824 61.669 1.00 51.03 128 SER A CA 1
ATOM 971 C C . SER A 1 128 ? 4.183 -6.124 61.418 1.00 51.03 128 SER A C 1
ATOM 973 O O . SER A 1 128 ? 3.825 -7.177 61.945 1.00 51.03 128 SER A O 1
ATOM 975 N N . VAL A 1 129 ? 5.258 -6.046 60.635 1.00 48.91 129 VAL A N 1
ATOM 976 C CA . VAL A 1 129 ? 6.181 -7.163 60.384 1.00 48.91 129 VAL A CA 1
ATOM 977 C C . VAL A 1 129 ? 7.254 -7.184 61.484 1.00 48.91 129 VAL A C 1
ATOM 979 O O . VAL A 1 129 ? 7.876 -6.146 61.721 1.00 48.91 129 VAL A O 1
ATOM 982 N N . PRO A 1 130 ? 7.502 -8.315 62.172 1.00 47.16 130 PRO A N 1
ATOM 983 C CA . PRO A 1 130 ? 8.546 -8.393 63.189 1.00 47.16 130 PRO A CA 1
ATOM 984 C C . PRO A 1 130 ? 9.945 -8.456 62.558 1.00 47.16 130 PRO A C 1
ATOM 986 O O . PRO A 1 130 ? 10.160 -9.106 61.535 1.00 47.16 130 PRO A O 1
ATOM 989 N N . ALA A 1 131 ? 10.904 -7.782 63.196 1.00 51.47 131 ALA A N 1
ATOM 990 C CA . ALA A 1 131 ? 12.306 -7.755 62.792 1.00 51.47 131 ALA A CA 1
ATOM 991 C C . ALA A 1 131 ? 12.950 -9.150 62.909 1.00 51.47 131 ALA A C 1
ATOM 993 O O . ALA A 1 131 ? 12.956 -9.753 63.982 1.00 51.47 131 ALA A O 1
ATOM 994 N N . GLY A 1 132 ? 13.497 -9.656 61.799 1.00 46.31 132 GLY A N 1
ATOM 995 C CA . GLY A 1 132 ? 14.308 -10.877 61.771 1.00 46.31 132 GLY A CA 1
ATOM 996 C C . GLY A 1 132 ? 15.720 -10.654 62.341 1.00 46.31 132 GLY A C 1
ATOM 997 O O . GLY A 1 132 ? 16.199 -9.517 62.358 1.00 46.31 132 GLY A O 1
ATOM 998 N N . PRO A 1 133 ? 16.400 -11.712 62.824 1.00 48.41 133 PRO A N 1
ATOM 999 C CA . PRO A 1 133 ? 17.664 -11.574 63.537 1.00 48.41 133 PRO A CA 1
ATOM 1000 C C . PRO A 1 133 ? 18.843 -11.259 62.606 1.00 48.41 133 PRO A C 1
ATOM 1002 O O . PRO A 1 133 ? 19.030 -11.877 61.558 1.00 48.41 133 PRO A O 1
ATOM 1005 N N . SER A 1 134 ? 19.662 -10.305 63.051 1.00 55.34 134 SER A N 1
ATOM 1006 C CA . SER A 1 134 ? 20.946 -9.921 62.460 1.00 55.34 134 SER A CA 1
ATOM 1007 C C . SER A 1 134 ? 21.939 -11.084 62.520 1.00 55.34 134 SER A C 1
ATOM 1009 O O . SER A 1 134 ? 22.201 -11.613 63.599 1.00 55.34 134 SER A O 1
ATOM 1011 N N . SER A 1 135 ? 22.499 -11.477 61.375 1.00 49.66 135 SER A N 1
ATOM 1012 C CA . SER A 1 135 ? 23.647 -12.387 61.299 1.00 49.66 135 SER A CA 1
ATOM 1013 C C . SER A 1 135 ? 24.842 -11.616 60.744 1.00 49.66 135 SER A C 1
ATOM 1015 O O . SER A 1 135 ? 24.823 -11.146 59.608 1.00 49.66 135 SER A O 1
ATOM 1017 N N . SER A 1 136 ? 25.861 -11.451 61.583 1.00 56.34 136 SER A N 1
ATOM 1018 C CA . SER A 1 136 ? 27.168 -10.877 61.264 1.00 56.34 136 SER A CA 1
ATOM 1019 C C . SER A 1 136 ? 28.024 -11.857 60.443 1.00 56.34 136 SER A C 1
ATOM 1021 O O . SER A 1 136 ? 27.922 -13.067 60.647 1.00 56.34 136 SER A O 1
ATOM 1023 N N . PRO A 1 137 ? 28.898 -11.378 59.537 1.00 51.78 137 PRO A N 1
ATOM 1024 C CA . PRO A 1 137 ? 29.793 -12.250 58.785 1.00 51.78 137 PRO A CA 1
ATOM 1025 C C . PRO A 1 137 ? 31.079 -12.54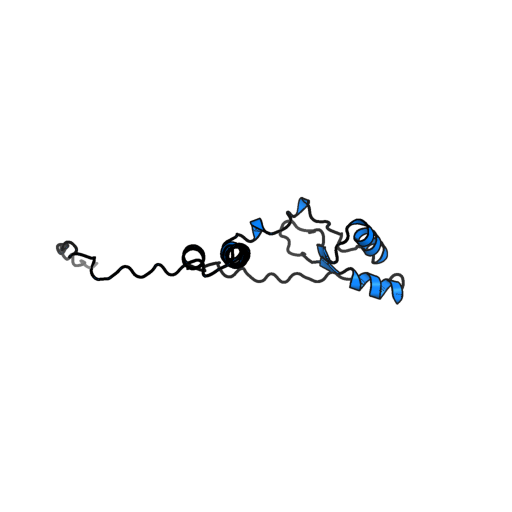9 59.575 1.00 51.78 137 PRO A C 1
ATOM 1027 O O . PRO A 1 137 ? 31.694 -11.656 60.158 1.00 51.78 137 PRO A O 1
ATOM 1030 N N . THR A 1 138 ? 31.498 -13.814 59.568 1.00 49.78 138 THR A N 1
ATOM 1031 C CA . THR A 1 138 ? 32.826 -14.272 60.012 1.00 49.78 138 THR A CA 1
ATOM 1032 C C . THR A 1 138 ? 33.818 -14.152 58.845 1.00 49.78 138 THR A C 1
ATOM 1034 O O . THR A 1 138 ? 33.451 -14.539 57.735 1.00 49.78 138 THR A O 1
ATOM 1037 N N . PRO A 1 139 ? 35.046 -13.635 59.040 1.00 59.25 139 PRO A N 1
ATOM 1038 C CA . PRO A 1 139 ? 36.026 -13.523 57.963 1.00 59.25 139 PRO A CA 1
ATOM 1039 C C . PRO A 1 139 ? 36.870 -14.801 57.819 1.00 59.25 139 PRO A C 1
ATOM 1041 O O . PRO A 1 139 ? 37.080 -15.527 58.794 1.00 59.25 139 PRO A O 1
ATOM 1044 N N . LEU A 1 140 ? 37.375 -15.025 56.603 1.00 50.78 140 LEU A N 1
ATOM 1045 C CA . LEU A 1 140 ? 38.562 -15.832 56.299 1.00 50.78 140 LEU A CA 1
ATOM 1046 C C . LEU A 1 140 ? 39.676 -14.892 55.836 1.00 50.78 140 LEU A C 1
ATOM 1048 O O . LEU A 1 140 ? 39.337 -13.920 55.119 1.00 50.78 140 LEU A O 1
#